Protein AF-A0A2I8DRT5-F1 (afdb_monomer)

Mean predicted aligned error: 3.53 Å

Radius of gyration: 15.79 Å; Cα contacts (8 Å, |Δi|>4): 21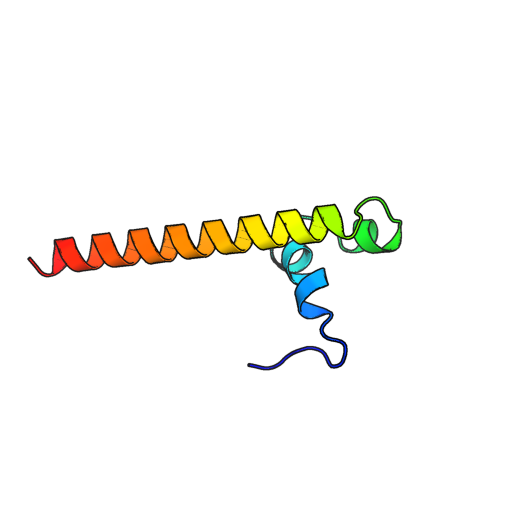; chains: 1; bounding box: 36×22×41 Å

Secondary structure (DSSP, 8-state):
----TT-THHHHHHHHTTSS-HHHHHTTSS-HHHHHHHHHHHHHHHHHHHHHHHHHHHHHH-

Solvent-accessible surface area (backbone atoms only — not comparable to full-atom values): 3765 Å² total; per-residue (Å²): 135,91,73,51,96,84,55,53,53,70,74,41,47,41,38,77,72,65,76,47,58,69,63,36,60,74,75,57,79,42,55,73,66,57,51,50,52,47,49,51,51,51,50,53,53,49,52,52,52,52,51,52,50,53,52,56,53,52,68,71,76,112

Foldseek 3Di:
DDADPVNCCLVCVCVVVVVDPPVCVVVVVDDPVNSVVSSVVVVVVVVVVVVVVVVVVVVVVD

Structure (mmCIF, N/CA/C/O backbone):
data_AF-A0A2I8DRT5-F1
#
_entry.id   AF-A0A2I8DRT5-F1
#
loop_
_atom_site.group_PDB
_atom_site.id
_atom_site.type_symbol
_atom_site.label_atom_id
_atom_site.label_alt_id
_atom_site.label_comp_id
_atom_site.label_asym_id
_atom_site.label_entity_id
_atom_site.label_seq_id
_atom_site.pdbx_PDB_ins_code
_atom_site.Cartn_x
_atom_site.Cartn_y
_atom_site.Cartn_z
_atom_site.occupancy
_atom_site.B_iso_or_equiv
_atom_site.auth_seq_id
_atom_site.auth_comp_id
_atom_site.auth_asym_id
_atom_site.auth_atom_id
_atom_site.pdbx_PDB_model_num
ATOM 1 N N . MET A 1 1 ? 12.205 -14.327 1.811 1.00 73.62 1 MET A N 1
ATOM 2 C CA . MET A 1 1 ? 11.563 -13.096 2.322 1.00 73.62 1 MET A CA 1
ATOM 3 C C . MET A 1 1 ? 10.917 -13.432 3.656 1.00 73.62 1 MET A C 1
ATOM 5 O O . MET A 1 1 ? 10.281 -14.477 3.733 1.00 73.62 1 MET A O 1
ATOM 9 N N . LYS A 1 2 ? 11.146 -12.641 4.709 1.00 87.38 2 LYS A N 1
ATOM 10 C CA . LYS A 1 2 ? 10.453 -12.835 5.995 1.00 87.38 2 LYS A CA 1
ATOM 11 C C . LYS A 1 2 ? 9.063 -12.197 5.898 1.00 87.38 2 LYS A C 1
ATOM 13 O O . LYS A 1 2 ? 8.942 -11.169 5.240 1.00 87.38 2 LYS A O 1
ATOM 18 N N . ARG A 1 3 ? 8.057 -12.825 6.506 1.00 92.12 3 ARG A N 1
ATOM 19 C CA . ARG A 1 3 ? 6.676 -12.332 6.620 1.00 92.12 3 ARG A CA 1
ATOM 20 C C . ARG A 1 3 ? 6.224 -12.458 8.069 1.00 92.12 3 ARG A C 1
ATOM 22 O O . ARG A 1 3 ? 6.750 -13.312 8.791 1.00 92.12 3 ARG A O 1
ATOM 29 N N . LEU A 1 4 ? 5.281 -11.627 8.482 1.00 92.50 4 LEU A N 1
ATOM 30 C CA . LEU A 1 4 ? 4.592 -11.776 9.751 1.00 92.50 4 LEU A CA 1
ATOM 31 C C . LEU A 1 4 ? 3.820 -13.109 9.779 1.00 92.50 4 LEU A C 1
ATOM 33 O O . LEU A 1 4 ? 3.328 -13.554 8.736 1.00 92.50 4 LEU A O 1
ATOM 37 N N . PRO A 1 5 ? 3.729 -13.778 10.945 1.00 92.44 5 PRO A N 1
ATOM 38 C CA . PRO A 1 5 ? 3.132 -15.109 11.047 1.00 92.44 5 PRO A CA 1
ATOM 39 C C . PRO A 1 5 ? 1.689 -15.213 10.533 1.00 92.44 5 PRO A C 1
ATOM 41 O O . PRO A 1 5 ? 1.317 -16.274 10.036 1.00 92.44 5 PRO A O 1
ATOM 44 N N . GLY A 1 6 ? 0.892 -14.143 10.627 1.00 93.12 6 GLY A N 1
ATOM 45 C CA . GLY A 1 6 ? -0.491 -14.098 10.148 1.00 93.12 6 GLY A CA 1
ATOM 46 C C . GLY A 1 6 ? -0.657 -13.481 8.756 1.00 93.12 6 GLY A C 1
ATOM 47 O O . GLY A 1 6 ? -1.781 -13.360 8.277 1.00 93.12 6 GLY A O 1
ATOM 48 N N . GLY A 1 7 ? 0.435 -13.101 8.083 1.00 91.94 7 GLY A N 1
ATOM 49 C CA . GLY A 1 7 ? 0.383 -12.440 6.776 1.00 91.94 7 GLY A CA 1
ATOM 50 C C . GLY A 1 7 ? -0.063 -10.977 6.833 1.00 91.94 7 GLY A C 1
ATOM 51 O O . GLY A 1 7 ? -0.448 -10.411 5.809 1.00 91.94 7 GLY A O 1
ATOM 52 N N . GLU A 1 8 ? 0.016 -10.347 8.006 1.00 94.62 8 GLU A N 1
ATOM 53 C CA . GLU A 1 8 ? -0.399 -8.963 8.231 1.00 94.62 8 GLU A CA 1
ATOM 54 C C . GLU A 1 8 ? 0.450 -7.949 7.448 1.00 94.62 8 GLU A C 1
ATOM 56 O O . GLU A 1 8 ? 0.034 -6.803 7.303 1.00 94.62 8 GLU A O 1
ATOM 61 N N . ASP A 1 9 ? 1.596 -8.353 6.880 1.00 95.56 9 ASP A N 1
ATOM 62 C CA . ASP A 1 9 ? 2.427 -7.488 6.030 1.00 95.56 9 ASP A CA 1
ATOM 63 C C . ASP A 1 9 ? 1.615 -6.854 4.894 1.00 95.56 9 ASP A C 1
ATOM 65 O O . ASP A 1 9 ? 1.841 -5.699 4.546 1.00 95.56 9 ASP A O 1
ATOM 69 N N . TRP A 1 10 ? 0.651 -7.596 4.334 1.00 95.56 10 TRP A N 1
ATOM 70 C CA . TRP A 1 10 ? -0.207 -7.093 3.261 1.00 95.56 10 TRP A CA 1
ATOM 71 C C . TRP A 1 10 ? -1.120 -5.957 3.740 1.00 95.56 10 TRP A C 1
ATOM 73 O O . TRP A 1 10 ? -1.293 -4.968 3.033 1.00 95.56 10 TRP A O 1
ATOM 83 N N . LEU A 1 11 ? -1.648 -6.051 4.965 1.00 96.44 11 LEU A N 1
ATOM 84 C CA . LEU A 1 11 ? -2.449 -4.982 5.571 1.00 96.44 11 LEU A CA 1
ATOM 85 C C . LEU A 1 11 ? -1.593 -3.766 5.939 1.00 96.44 11 LEU A C 1
ATOM 87 O O . LEU A 1 11 ? -2.059 -2.632 5.878 1.00 96.44 11 LEU A O 1
ATOM 91 N N . L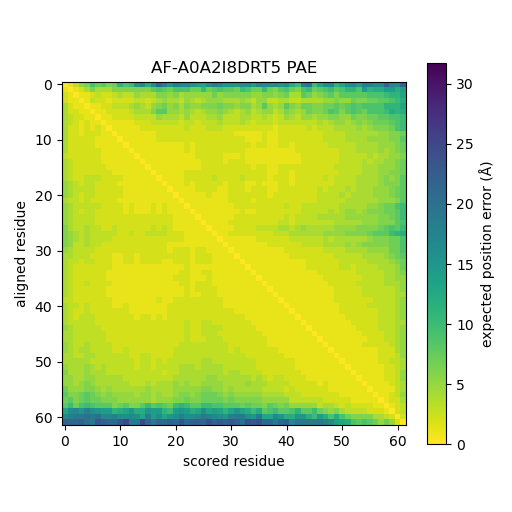EU A 1 12 ? -0.340 -4.002 6.334 1.00 96.81 12 LEU A N 1
ATOM 92 C CA . LEU A 1 12 ? 0.562 -2.959 6.817 1.00 96.81 12 LEU A CA 1
ATOM 93 C C . LEU A 1 12 ? 1.349 -2.263 5.705 1.00 96.81 12 LEU A C 1
ATOM 95 O O . LEU A 1 12 ? 1.890 -1.188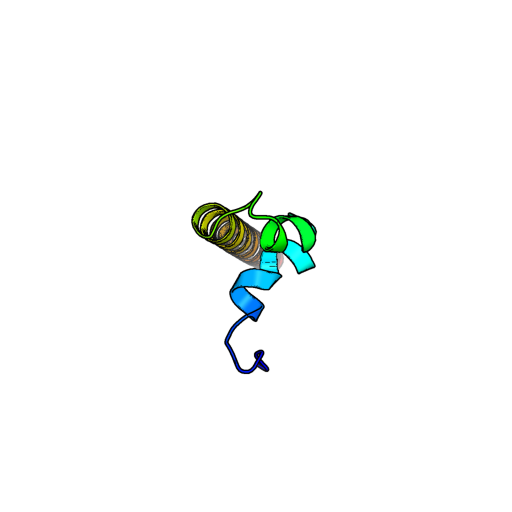 5.949 1.00 96.81 12 LEU A O 1
ATOM 99 N N . ALA A 1 13 ? 1.411 -2.818 4.494 1.00 97.19 13 ALA A N 1
ATOM 100 C CA . ALA A 1 13 ? 2.177 -2.231 3.396 1.00 97.19 13 ALA A CA 1
ATOM 101 C C . ALA A 1 13 ? 1.796 -0.761 3.102 1.00 97.19 13 ALA A C 1
ATOM 103 O O . ALA A 1 13 ? 2.704 0.074 3.068 1.00 97.19 13 ALA A O 1
ATOM 104 N N . PRO A 1 14 ? 0.507 -0.369 3.010 1.00 98.00 14 PRO A N 1
ATOM 105 C CA . PRO A 1 14 ? 0.142 1.036 2.818 1.00 98.00 14 PRO A CA 1
ATOM 106 C C . PRO A 1 14 ? 0.493 1.937 4.009 1.00 98.00 14 PRO A C 1
ATOM 108 O O . PRO A 1 14 ? 0.789 3.116 3.820 1.00 98.00 14 PRO A O 1
ATOM 111 N N . 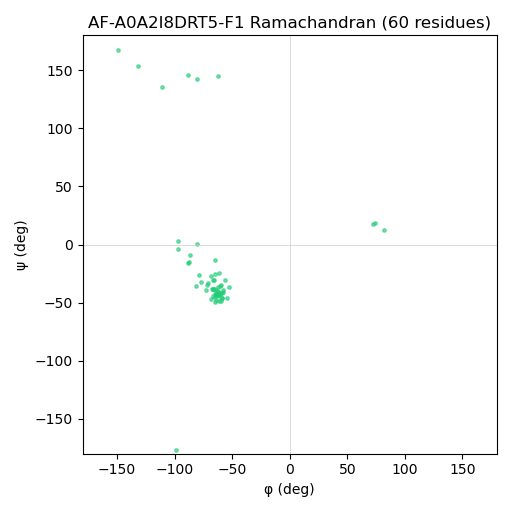VAL A 1 15 ? 0.479 1.397 5.231 1.00 97.62 15 VAL A N 1
ATOM 112 C CA . VAL A 1 15 ? 0.863 2.127 6.451 1.00 97.62 15 VAL A CA 1
ATOM 113 C C . VAL A 1 15 ? 2.362 2.415 6.445 1.00 97.62 15 VAL A C 1
ATOM 115 O O . VAL A 1 15 ? 2.783 3.544 6.683 1.00 97.62 15 VAL A O 1
ATOM 118 N N . LEU A 1 16 ? 3.173 1.403 6.136 1.00 97.44 16 LEU A N 1
ATOM 119 C CA . LEU A 1 16 ? 4.632 1.514 6.088 1.00 97.44 16 LEU A CA 1
ATOM 120 C C . LEU A 1 16 ? 5.106 2.448 4.966 1.00 97.44 16 LEU A C 1
ATOM 122 O O . LEU A 1 16 ? 6.111 3.136 5.123 1.00 97.44 16 LEU A O 1
ATOM 126 N N . GLU A 1 17 ? 4.354 2.518 3.868 1.00 97.62 17 GLU A N 1
ATOM 127 C CA . GLU A 1 17 ? 4.575 3.461 2.766 1.00 97.62 17 GLU A CA 1
ATOM 128 C C . GLU A 1 17 ? 4.013 4.870 3.040 1.00 97.62 17 GLU A C 1
ATOM 130 O O . GLU A 1 17 ? 4.123 5.757 2.192 1.00 97.62 17 GLU A O 1
ATOM 135 N N . GLY A 1 18 ? 3.408 5.097 4.213 1.00 97.19 18 GLY A N 1
ATOM 136 C CA . GLY A 1 18 ? 2.885 6.398 4.633 1.00 97.19 18 GLY A CA 1
ATOM 137 C C . GLY A 1 18 ? 1.618 6.846 3.898 1.00 97.19 18 GLY A C 1
ATOM 138 O O . GLY A 1 18 ? 1.294 8.032 3.918 1.00 97.19 18 GLY A O 1
ATOM 139 N N . LEU A 1 19 ? 0.902 5.926 3.243 1.00 97.25 19 LEU A N 1
ATOM 140 C CA . LEU A 1 19 ? -0.337 6.223 2.514 1.00 97.25 19 LEU A CA 1
ATOM 141 C C . LEU A 1 19 ? -1.546 6.353 3.446 1.00 97.25 19 LEU A C 1
ATOM 143 O O . LEU A 1 19 ? -2.510 7.041 3.119 1.00 97.25 19 LEU A O 1
ATOM 147 N N . CYS A 1 20 ? -1.501 5.696 4.604 1.00 97.50 20 CYS A N 1
ATOM 148 C CA . CYS A 1 20 ? -2.546 5.771 5.616 1.00 97.50 20 CYS A CA 1
ATOM 149 C C . CYS A 1 20 ? -1.979 5.602 7.029 1.00 97.50 20 CYS A C 1
ATOM 151 O O . CYS A 1 20 ? -0.826 5.211 7.219 1.00 97.50 20 CYS A O 1
ATOM 153 N N . LYS A 1 21 ? -2.802 5.913 8.033 1.00 97.94 21 LYS A N 1
ATOM 154 C CA . LYS A 1 21 ? -2.462 5.728 9.445 1.00 97.94 21 LYS A CA 1
ATOM 155 C C . LYS A 1 21 ? -2.850 4.329 9.907 1.00 97.94 21 LYS A C 1
ATOM 157 O O . LYS A 1 21 ? -3.892 3.814 9.509 1.00 97.94 21 LYS A O 1
ATOM 162 N N . TYR A 1 22 ? -2.061 3.755 10.812 1.00 97.38 22 TYR A N 1
ATOM 163 C CA . TYR A 1 22 ? -2.397 2.473 11.431 1.00 97.38 22 TYR A CA 1
ATOM 164 C C . TYR A 1 22 ? -3.705 2.557 12.230 1.00 97.38 22 TYR A C 1
ATOM 166 O O . TYR A 1 22 ? -4.511 1.630 12.211 1.00 97.38 22 TYR A O 1
ATOM 174 N N . GLU A 1 23 ? -3.951 3.689 12.888 1.00 98.31 23 GLU A N 1
ATOM 175 C CA . GLU A 1 23 ? -5.173 3.932 13.649 1.00 98.31 23 GLU A CA 1
ATOM 176 C C . GLU A 1 23 ? -6.423 3.847 12.765 1.00 98.31 23 GLU A C 1
ATOM 178 O O . GLU A 1 23 ? -7.415 3.281 13.210 1.00 98.31 23 GLU A O 1
ATOM 183 N N . SER A 1 24 ? -6.344 4.274 11.498 1.00 97.88 24 SER A N 1
ATOM 184 C CA . SER A 1 24 ? -7.465 4.224 10.545 1.00 97.88 24 SER A CA 1
ATOM 185 C C . SER A 1 24 ? -7.910 2.801 10.188 1.00 97.88 24 SER A C 1
ATOM 187 O O . SER A 1 24 ? -9.061 2.582 9.823 1.00 97.88 24 SER A O 1
ATOM 189 N N . LEU A 1 25 ? -7.013 1.817 10.311 1.00 95.44 25 LEU A N 1
ATOM 190 C CA . LEU A 1 25 ? -7.359 0.396 10.189 1.00 95.44 25 LEU A CA 1
ATOM 191 C C . LEU A 1 25 ? -8.037 -0.133 11.453 1.00 95.44 25 LEU A C 1
ATOM 193 O O . LEU A 1 25 ? -8.851 -1.051 11.405 1.00 95.44 25 LEU A O 1
ATOM 197 N N . LYS A 1 26 ? -7.652 0.408 12.612 1.00 95.94 26 LYS A N 1
ATOM 198 C CA . LYS A 1 26 ? -8.137 -0.035 13.921 1.00 95.94 26 LYS A CA 1
ATOM 199 C C . LYS A 1 26 ? -9.495 0.558 14.266 1.00 95.94 26 LYS A C 1
ATOM 201 O O . LYS A 1 26 ? -10.283 -0.131 14.909 1.00 95.94 26 LYS A O 1
ATOM 206 N N . ASP A 1 27 ? -9.744 1.801 13.871 1.00 97.19 27 ASP A N 1
ATOM 207 C CA . ASP A 1 27 ? -11.005 2.508 14.099 1.00 97.19 27 ASP A CA 1
ATOM 208 C C . ASP A 1 27 ? -12.059 2.250 13.004 1.00 97.19 27 ASP A C 1
ATOM 210 O O . ASP A 1 27 ? -13.224 2.594 13.194 1.00 97.19 27 ASP A O 1
ATOM 214 N N . GLY A 1 28 ? -11.673 1.586 11.906 1.00 96.31 28 GLY A N 1
ATOM 215 C CA . GLY A 1 28 ? -12.560 1.223 10.800 1.00 96.31 28 GLY A CA 1
ATOM 216 C C . GLY A 1 28 ? -12.814 2.348 9.795 1.00 96.31 28 GLY A C 1
ATOM 217 O O . GLY A 1 28 ? -13.715 2.219 8.972 1.00 96.31 28 GLY A O 1
ATOM 218 N N . THR A 1 29 ? -12.043 3.440 9.845 1.00 98.12 29 THR A N 1
ATOM 219 C CA . THR A 1 29 ? -12.077 4.508 8.831 1.00 98.12 29 THR A CA 1
ATOM 220 C C . THR A 1 29 ? -11.701 3.983 7.446 1.00 98.12 29 THR A C 1
ATOM 222 O O . THR A 1 29 ? -12.241 4.465 6.455 1.00 98.12 29 THR A O 1
ATOM 225 N N . LEU A 1 30 ? -10.770 3.026 7.384 1.00 97.88 30 LEU A N 1
ATOM 226 C CA . LEU A 1 30 ? -10.425 2.295 6.167 1.00 97.88 30 LEU A CA 1
ATOM 227 C C . LEU A 1 30 ? -10.886 0.851 6.283 1.00 97.88 30 LEU A C 1
ATOM 229 O O . LEU A 1 30 ? -10.653 0.193 7.303 1.00 97.88 30 LEU A O 1
ATOM 233 N N . ASP A 1 31 ? -11.486 0.353 5.211 1.00 97.56 31 ASP A N 1
ATOM 234 C CA . ASP A 1 31 ? -11.876 -1.041 5.099 1.00 97.56 31 ASP A CA 1
ATOM 235 C C . ASP A 1 31 ? -10.857 -1.867 4.288 1.00 97.56 31 ASP A C 1
ATOM 237 O O . ASP A 1 31 ? -9.781 -1.410 3.887 1.00 97.56 31 ASP A O 1
ATOM 241 N N . LEU A 1 32 ? -11.167 -3.148 4.081 1.00 97.19 32 LEU A N 1
ATOM 242 C CA . LEU A 1 32 ? -10.294 -4.046 3.325 1.00 97.19 32 LEU A CA 1
ATOM 243 C C . LEU A 1 32 ? -10.226 -3.700 1.831 1.00 97.19 32 LEU A C 1
ATOM 245 O O . LEU A 1 32 ? -9.217 -4.011 1.197 1.00 97.19 32 LEU A O 1
ATOM 249 N N . ALA A 1 33 ? -11.270 -3.090 1.266 1.00 98.31 33 ALA A N 1
ATOM 250 C CA . ALA A 1 33 ? -11.284 -2.677 -0.131 1.00 98.31 33 ALA A CA 1
ATOM 251 C C . ALA A 1 33 ? -10.371 -1.463 -0.343 1.00 98.31 33 ALA A C 1
ATOM 253 O O . ALA A 1 33 ? -9.614 -1.442 -1.316 1.00 98.31 33 ALA A O 1
ATOM 254 N N . ASP A 1 34 ? -10.352 -0.520 0.602 1.00 98.38 34 ASP A N 1
ATOM 255 C CA . ASP A 1 34 ? -9.399 0.592 0.589 1.00 98.38 34 ASP A CA 1
ATOM 256 C C . ASP A 1 34 ? -7.951 0.083 0.607 1.00 98.38 34 ASP A C 1
ATOM 258 O O . ASP A 1 34 ? -7.110 0.509 -0.187 1.00 98.38 34 ASP A O 1
ATOM 262 N N . ILE A 1 35 ? -7.653 -0.884 1.480 1.00 98.12 35 ILE A N 1
ATOM 263 C CA . ILE A 1 35 ? -6.307 -1.462 1.593 1.00 98.12 35 ILE A CA 1
ATOM 264 C C . ILE A 1 35 ? -5.923 -2.262 0.350 1.00 98.12 35 ILE A C 1
ATOM 266 O O . ILE A 1 35 ? -4.772 -2.187 -0.090 1.00 98.12 35 ILE A O 1
ATOM 270 N N . ALA A 1 36 ? -6.868 -2.989 -0.248 1.00 98.38 36 ALA A N 1
ATOM 271 C CA . ALA A 1 36 ? -6.640 -3.669 -1.517 1.00 98.38 36 ALA A CA 1
ATOM 272 C C . ALA A 1 36 ? -6.262 -2.670 -2.618 1.00 98.38 36 ALA A C 1
ATOM 274 O O . ALA A 1 36 ? -5.231 -2.837 -3.268 1.00 98.38 36 ALA A O 1
ATOM 275 N N . LEU A 1 37 ? -7.021 -1.579 -2.750 1.00 98.62 37 LEU A N 1
ATOM 276 C CA . LEU A 1 37 ? -6.758 -0.543 -3.745 1.00 98.62 37 LEU A CA 1
ATOM 277 C C . LEU A 1 37 ? -5.395 0.135 -3.538 1.00 98.62 37 LEU A C 1
ATOM 279 O O . LEU A 1 37 ? -4.663 0.373 -4.501 1.00 98.62 37 LEU A O 1
ATOM 283 N N . LEU A 1 38 ? -5.023 0.434 -2.290 1.00 98.38 38 LEU A N 1
ATOM 284 C CA . LEU A 1 38 ? -3.719 1.027 -1.985 1.00 98.38 38 LEU A CA 1
ATOM 285 C C . LEU A 1 38 ? -2.565 0.079 -2.340 1.00 98.38 38 LEU A C 1
ATOM 287 O O . LEU A 1 38 ? -1.556 0.5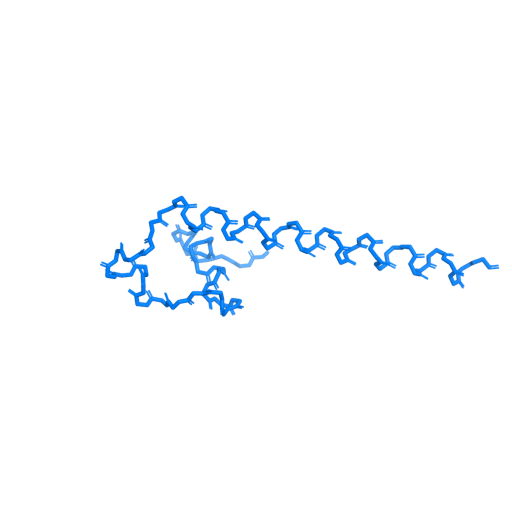20 -2.892 1.00 98.38 38 LEU A O 1
ATOM 291 N N . ASN A 1 39 ? -2.711 -1.219 -2.075 1.00 98.25 39 ASN A N 1
ATOM 292 C CA . ASN A 1 39 ? -1.719 -2.221 -2.463 1.00 98.25 39 ASN A CA 1
ATOM 293 C C . ASN A 1 39 ? -1.605 -2.385 -3.988 1.00 98.25 39 ASN A C 1
ATOM 295 O O . ASN A 1 39 ? -0.491 -2.501 -4.512 1.00 98.25 39 ASN A O 1
ATOM 299 N N . ASP A 1 40 ? -2.721 -2.330 -4.715 1.00 98.62 40 ASP A N 1
ATOM 300 C CA . ASP A 1 40 ? -2.711 -2.340 -6.181 1.00 98.62 40 ASP A CA 1
ATOM 301 C C . ASP A 1 40 ? -1.982 -1.106 -6.730 1.00 98.62 40 ASP A C 1
ATOM 303 O O . ASP A 1 40 ? -1.115 -1.216 -7.600 1.00 98.62 40 ASP A O 1
ATOM 307 N N . ALA A 1 41 ? -2.241 0.073 -6.156 1.00 98.31 41 ALA A N 1
ATOM 308 C CA . ALA A 1 41 ? -1.549 1.304 -6.524 1.00 98.31 41 ALA A CA 1
ATOM 309 C C . ALA A 1 41 ? -0.033 1.231 -6.254 1.00 98.31 41 ALA A C 1
ATOM 311 O O . ALA A 1 41 ? 0.771 1.687 -7.076 1.00 98.31 41 ALA A O 1
ATOM 312 N N . LEU A 1 42 ? 0.380 0.635 -5.128 1.00 98.12 42 LEU A N 1
ATOM 313 C CA . LEU A 1 42 ? 1.793 0.388 -4.821 1.00 98.12 42 LEU A CA 1
ATOM 314 C C . LEU A 1 42 ? 2.448 -0.525 -5.863 1.00 98.12 42 LEU A C 1
ATOM 316 O O . LEU A 1 42 ? 3.565 -0.234 -6.304 1.00 98.12 42 LEU A O 1
ATOM 320 N N . SER A 1 43 ? 1.741 -1.572 -6.286 1.00 98.12 43 SER A N 1
ATOM 321 C CA . SER A 1 43 ? 2.212 -2.534 -7.286 1.00 98.12 43 SER A CA 1
ATOM 322 C C . SER A 1 43 ? 2.400 -1.869 -8.651 1.00 98.12 43 SER A C 1
ATOM 324 O O . SER A 1 43 ? 3.497 -1.903 -9.206 1.00 98.12 43 SER A O 1
ATOM 326 N N . VAL A 1 44 ? 1.395 -1.127 -9.132 1.00 98.25 44 VAL A N 1
ATOM 327 C CA . VAL A 1 44 ? 1.482 -0.357 -10.388 1.00 98.25 44 VAL A CA 1
ATOM 328 C C . VAL A 1 44 ? 2.641 0.643 -10.350 1.00 98.25 44 VAL A C 1
ATOM 330 O O . VAL A 1 44 ? 3.386 0.800 -11.320 1.00 98.25 44 VAL A O 1
ATOM 333 N N . ARG A 1 45 ? 2.84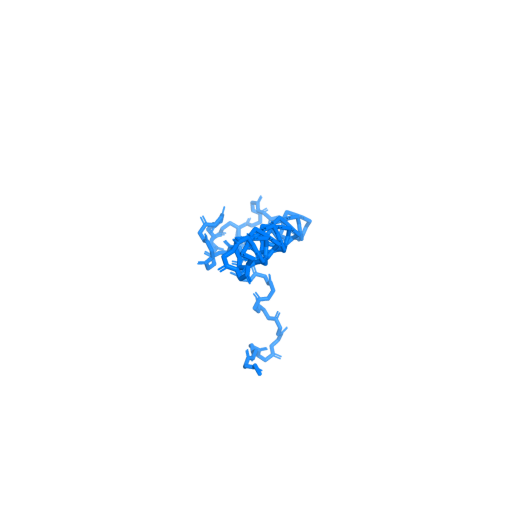5 1.321 -9.214 1.00 97.44 45 ARG A N 1
ATOM 334 C CA . ARG A 1 45 ? 3.957 2.264 -9.043 1.00 97.44 45 ARG A CA 1
ATOM 335 C C . ARG A 1 45 ? 5.317 1.564 -9.110 1.00 97.44 45 ARG A C 1
ATOM 337 O O . ARG A 1 45 ? 6.260 2.145 -9.651 1.00 97.44 45 ARG A O 1
ATOM 344 N N . ALA A 1 46 ? 5.441 0.361 -8.552 1.00 97.50 46 ALA A N 1
ATOM 345 C CA . ALA A 1 46 ? 6.664 -0.432 -8.622 1.00 97.50 46 ALA A CA 1
ATOM 346 C C . ALA A 1 46 ? 6.954 -0.889 -10.060 1.00 97.50 46 ALA A C 1
ATOM 348 O O . ALA A 1 46 ? 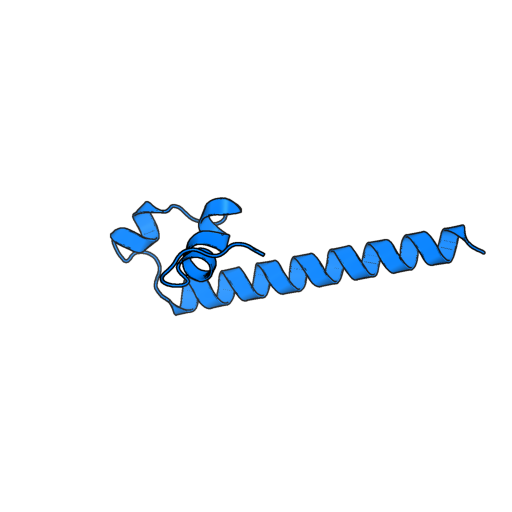8.077 -0.705 -10.536 1.00 97.50 46 ALA A O 1
ATOM 349 N N . ASP A 1 47 ? 5.938 -1.372 -10.774 1.00 98.19 47 ASP A N 1
ATOM 350 C CA . ASP A 1 47 ? 6.058 -1.809 -12.168 1.00 98.19 47 ASP A CA 1
ATOM 351 C C . ASP A 1 47 ? 6.484 -0.662 -1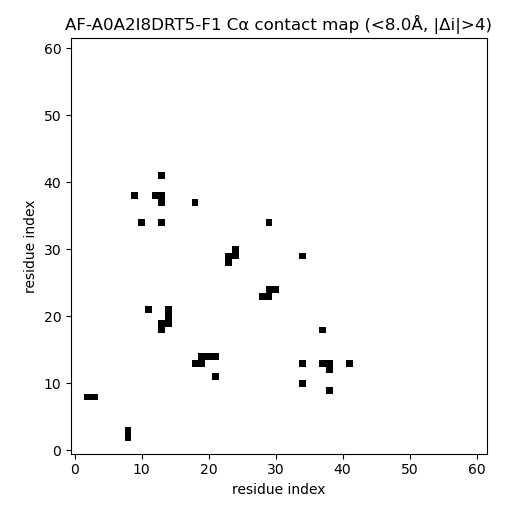3.088 1.00 98.19 47 ASP A C 1
ATOM 353 O O . ASP A 1 47 ? 7.425 -0.805 -13.873 1.00 98.19 47 ASP A O 1
ATOM 357 N N . ASN A 1 48 ? 5.876 0.516 -12.921 1.00 98.19 48 ASN A N 1
ATOM 358 C CA . ASN A 1 48 ? 6.246 1.718 -13.669 1.00 98.19 48 ASN A CA 1
ATOM 359 C C . ASN A 1 48 ? 7.705 2.126 -13.424 1.00 98.19 48 ASN A C 1
ATOM 361 O O . ASN A 1 48 ? 8.419 2.476 -14.364 1.00 98.19 48 ASN A O 1
ATOM 365 N N . LYS A 1 49 ? 8.176 2.062 -12.171 1.00 98.06 49 LYS A N 1
ATOM 366 C CA . LYS A 1 49 ? 9.579 2.356 -11.833 1.00 98.06 49 LYS A CA 1
ATOM 367 C C . LYS A 1 49 ? 10.534 1.338 -12.454 1.00 98.06 49 LYS A C 1
ATOM 369 O O . LYS A 1 49 ? 11.575 1.729 -12.979 1.00 98.06 49 LYS A O 1
ATOM 374 N N . ALA A 1 50 ? 10.186 0.053 -12.409 1.00 97.75 50 ALA A N 1
ATOM 375 C CA . ALA A 1 50 ? 10.996 -1.008 -12.996 1.00 97.75 50 ALA A CA 1
ATOM 376 C C . ALA A 1 50 ? 11.093 -0.861 -14.522 1.00 97.75 50 ALA A C 1
ATOM 378 O O . ALA A 1 50 ? 12.178 -0.987 -15.086 1.00 97.75 50 ALA A O 1
ATOM 379 N N . GLU A 1 51 ? 9.981 -0.542 -15.184 1.00 97.44 51 GLU A N 1
ATOM 380 C CA . GLU A 1 51 ? 9.945 -0.299 -16.625 1.00 97.44 51 GLU A CA 1
ATOM 381 C C . GLU A 1 51 ? 10.756 0.936 -17.025 1.00 97.44 51 GLU A C 1
ATOM 383 O O . GLU A 1 51 ? 11.571 0.866 -17.944 1.00 97.44 51 GLU A O 1
ATOM 388 N N . ALA A 1 52 ? 10.606 2.047 -16.299 1.00 97.19 52 ALA A N 1
ATOM 389 C CA . ALA A 1 52 ? 11.406 3.246 -16.531 1.00 97.19 52 ALA A CA 1
ATOM 390 C C . ALA A 1 52 ? 12.911 2.967 -16.371 1.00 97.19 52 ALA A C 1
ATOM 392 O O . ALA A 1 52 ? 13.715 3.404 -17.193 1.00 97.19 52 ALA A O 1
ATOM 393 N N . HIS A 1 53 ? 13.294 2.189 -15.352 1.00 96.81 53 HIS A N 1
ATOM 394 C CA . HIS A 1 53 ? 14.683 1.790 -15.149 1.00 96.81 53 HIS A CA 1
ATOM 395 C C . HIS A 1 53 ? 15.214 0.920 -16.298 1.00 96.81 53 HIS A C 1
ATOM 397 O O . HIS A 1 53 ? 16.315 1.170 -16.784 1.00 96.81 53 HIS A O 1
ATOM 403 N N . ARG A 1 54 ? 14.431 -0.060 -16.775 1.00 96.25 54 ARG A N 1
ATOM 404 C CA . ARG A 1 54 ? 14.810 -0.900 -17.925 1.00 96.25 54 ARG A CA 1
ATOM 405 C C . ARG A 1 54 ? 15.068 -0.071 -19.181 1.00 96.25 54 ARG A C 1
ATOM 407 O O . ARG A 1 54 ? 16.088 -0.280 -19.829 1.00 96.25 54 ARG A O 1
ATOM 414 N N . ARG A 1 55 ? 14.182 0.880 -19.495 1.00 95.69 55 ARG A N 1
ATOM 415 C CA . ARG A 1 55 ? 14.332 1.768 -20.663 1.00 95.69 55 ARG A CA 1
ATOM 416 C C . ARG A 1 55 ? 15.592 2.619 -20.574 1.00 95.69 55 ARG A C 1
ATOM 418 O O . ARG A 1 55 ? 16.391 2.604 -21.499 1.00 95.69 55 ARG A O 1
ATOM 425 N N . TYR A 1 56 ? 15.817 3.253 -19.425 1.00 95.44 56 TYR A N 1
ATOM 426 C CA . TYR A 1 56 ? 17.023 4.046 -19.182 1.00 95.44 56 TYR A CA 1
ATOM 427 C C . TYR A 1 56 ? 18.317 3.231 -19.343 1.00 95.44 56 TYR A C 1
ATOM 429 O O . TYR A 1 56 ? 19.307 3.729 -19.872 1.00 95.44 56 TYR A O 1
ATOM 437 N N . MET A 1 57 ? 18.328 1.974 -18.887 1.00 95.31 57 MET A N 1
ATOM 438 C CA . MET A 1 57 ? 19.493 1.102 -19.052 1.00 95.31 57 MET A CA 1
ATOM 439 C C . MET A 1 57 ? 19.687 0.655 -20.505 1.00 95.31 57 MET A C 1
ATOM 441 O O . MET A 1 57 ? 20.829 0.529 -20.930 1.00 95.31 57 MET A O 1
ATOM 445 N N . ALA A 1 58 ? 18.611 0.428 -21.267 1.00 94.00 58 ALA A N 1
ATOM 446 C CA . ALA A 1 58 ? 18.700 0.097 -22.690 1.00 94.00 58 ALA A CA 1
ATOM 447 C C . ALA A 1 58 ? 19.297 1.259 -23.500 1.00 94.00 58 ALA A C 1
ATOM 449 O O . ALA A 1 58 ? 20.269 1.053 -24.213 1.00 94.00 58 ALA A O 1
ATOM 450 N N . GLU A 1 59 ? 18.810 2.485 -23.285 1.00 93.00 59 GLU A N 1
ATOM 451 C CA . GLU A 1 59 ? 19.307 3.702 -23.950 1.00 93.00 59 GLU A CA 1
ATOM 452 C C . GLU A 1 59 ? 20.785 4.008 -23.659 1.00 93.00 59 GLU A C 1
ATOM 454 O O . GLU A 1 59 ? 21.430 4.709 -24.429 1.00 93.00 59 GLU A O 1
ATOM 459 N N . LYS A 1 60 ? 21.325 3.529 -22.531 1.00 84.75 60 LYS A N 1
ATOM 460 C CA . LYS A 1 60 ? 22.739 3.708 -22.161 1.00 84.75 60 LYS A CA 1
ATOM 461 C C . LYS A 1 60 ? 23.677 2.631 -22.694 1.00 84.75 60 LYS A C 1
ATOM 463 O O . LYS A 1 60 ? 24.891 2.809 -22.604 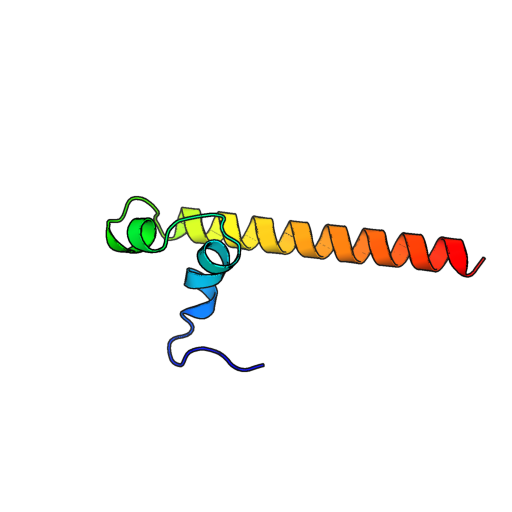1.00 84.75 60 LYS A O 1
ATOM 468 N N . ASN A 1 61 ? 23.125 1.506 -23.135 1.00 75.69 61 ASN A N 1
ATOM 469 C CA . ASN A 1 61 ? 23.895 0.382 -23.655 1.00 75.69 61 ASN A CA 1
ATOM 470 C C . ASN A 1 61 ? 23.985 0.395 -25.194 1.00 75.69 61 ASN A C 1
ATOM 472 O O . ASN A 1 61 ? 24.690 -0.456 -25.737 1.00 75.69 61 ASN A O 1
ATOM 476 N N . ASP A 1 62 ? 23.308 1.346 -25.849 1.00 56.47 62 ASP A N 1
ATOM 477 C CA . ASP A 1 62 ? 23.423 1.701 -27.272 1.00 56.47 62 ASP A CA 1
ATOM 478 C C . ASP A 1 62 ? 24.353 2.916 -27.467 1.00 56.47 62 ASP A C 1
ATOM 480 O O . ASP A 1 62 ? 25.060 2.961 -28.503 1.00 56.47 62 ASP A O 1
#

pLDDT: mean 95.07, std 6.77, range [56.47, 98.62]

Sequence (62 aa):
MKRLPGGEDWLLAPVLEGLCKYESLKDGTLDLADIALLNDALSVRADNKAEAHRRYMAEKND